Protein AF-A0A6N7W4I8-F1 (afdb_monomer)

Secondary structure (DSSP, 8-state):
-PPPHHHHHHHHHHHHHHHHHHHHHHHSS------S-EEEEEEE-TTS-EEEEETGGGT---GGG--

Organism: NCBI:txid2652274

Structure (mmCIF, N/CA/C/O backbone):
data_AF-A0A6N7W4I8-F1
#
_entry.id   AF-A0A6N7W4I8-F1
#
loop_
_atom_site.group_PDB
_atom_site.id
_atom_site.type_symbol
_atom_site.label_atom_id
_atom_site.label_alt_id
_atom_site.label_comp_id
_atom_site.label_asym_id
_atom_site.label_entity_id
_atom_site.label_seq_id
_atom_site.pdbx_PDB_ins_code
_atom_site.Cartn_x
_atom_site.Cartn_y
_atom_site.Cartn_z
_atom_site.occupancy
_atom_site.B_iso_or_equiv
_atom_site.auth_seq_id
_atom_site.auth_comp_id
_atom_site.auth_asym_id
_atom_site.auth_atom_id
_atom_site.pdbx_PDB_model_num
ATOM 1 N N . MET A 1 1 ? 35.635 1.203 -22.834 1.00 58.03 1 MET A N 1
ATOM 2 C CA . MET A 1 1 ? 34.816 1.005 -24.052 1.00 58.03 1 MET A CA 1
ATOM 3 C C . MET A 1 1 ? 33.545 1.837 -23.931 1.00 58.03 1 MET A C 1
ATOM 5 O O . MET A 1 1 ? 32.862 1.721 -22.920 1.00 58.03 1 MET A O 1
ATOM 9 N N . LYS A 1 2 ? 33.259 2.734 -24.885 1.00 74.38 2 LYS A N 1
ATOM 10 C CA . LYS A 1 2 ? 32.001 3.501 -24.888 1.00 74.38 2 LYS A CA 1
ATOM 11 C C . LYS A 1 2 ? 30.878 2.563 -25.340 1.00 74.38 2 LYS A C 1
ATOM 13 O O . LYS A 1 2 ? 31.006 1.944 -26.390 1.00 74.38 2 LYS A O 1
ATOM 18 N N . LYS A 1 3 ? 29.808 2.445 -24.549 1.00 71.31 3 LYS A N 1
ATOM 19 C CA . LYS A 1 3 ? 28.627 1.656 -24.930 1.00 71.31 3 LYS A CA 1
ATOM 20 C C . LYS A 1 3 ? 27.983 2.250 -26.177 1.00 71.31 3 LYS A C 1
ATOM 22 O O . LYS A 1 3 ? 27.851 3.475 -26.268 1.00 71.31 3 LYS A O 1
ATOM 27 N N . THR A 1 4 ? 27.575 1.388 -27.103 1.00 87.00 4 THR A N 1
ATOM 28 C CA . THR A 1 4 ? 26.888 1.808 -28.329 1.00 87.00 4 THR A CA 1
ATOM 29 C C . THR A 1 4 ? 25.511 2.400 -27.999 1.00 87.00 4 THR A C 1
ATOM 31 O O . THR A 1 4 ? 24.914 2.092 -26.963 1.00 87.00 4 THR A O 1
ATOM 34 N N . GLU A 1 5 ? 24.982 3.263 -28.869 1.00 86.25 5 GLU A N 1
ATOM 35 C CA . GLU A 1 5 ? 23.639 3.845 -28.694 1.00 86.25 5 GLU A CA 1
ATOM 36 C C . GLU A 1 5 ? 22.547 2.761 -28.615 1.00 86.25 5 GLU A C 1
ATOM 38 O O . GLU A 1 5 ? 21.608 2.872 -27.822 1.00 86.25 5 GLU A O 1
ATOM 43 N N . ALA A 1 6 ? 22.723 1.657 -29.349 1.00 86.12 6 ALA A N 1
ATOM 44 C CA . ALA A 1 6 ? 21.848 0.490 -29.285 1.00 86.12 6 ALA A CA 1
ATOM 45 C C . ALA A 1 6 ? 21.839 -0.158 -27.889 1.00 86.12 6 ALA A C 1
ATOM 47 O O . ALA A 1 6 ? 20.774 -0.485 -27.361 1.00 86.12 6 ALA A O 1
ATOM 48 N N . GLU A 1 7 ? 23.003 -0.279 -27.246 1.00 87.06 7 GLU A N 1
ATOM 49 C CA . GLU A 1 7 ? 23.124 -0.817 -25.887 1.00 87.06 7 GLU A CA 1
ATOM 50 C C . GLU A 1 7 ? 22.425 0.079 -24.856 1.00 87.06 7 GLU A C 1
ATOM 52 O O . GLU A 1 7 ? 21.688 -0.402 -23.993 1.00 87.06 7 GLU A O 1
ATOM 57 N N . LYS A 1 8 ? 22.596 1.403 -24.964 1.00 89.12 8 LYS A N 1
ATOM 58 C CA . LYS A 1 8 ? 21.921 2.367 -24.079 1.00 89.12 8 LYS A CA 1
ATOM 59 C C . LYS A 1 8 ? 20.404 2.307 -24.240 1.00 89.12 8 LYS A C 1
ATOM 61 O O . LYS A 1 8 ? 19.672 2.364 -23.247 1.00 89.12 8 LYS A O 1
ATOM 66 N N . LEU A 1 9 ? 19.924 2.171 -25.476 1.00 92.12 9 LEU A N 1
ATOM 67 C CA . LEU A 1 9 ? 18.502 2.026 -25.768 1.00 92.12 9 LEU A CA 1
ATOM 68 C C . LEU A 1 9 ? 17.941 0.715 -25.200 1.00 92.12 9 LEU A C 1
ATOM 70 O O . LEU A 1 9 ? 16.861 0.723 -24.602 1.00 92.12 9 LEU A O 1
ATOM 74 N N . ALA A 1 10 ? 18.679 -0.391 -25.322 1.00 92.62 10 ALA A N 1
ATOM 75 C CA . ALA A 1 10 ? 18.304 -1.679 -24.744 1.00 92.62 10 ALA A CA 1
ATOM 76 C C . ALA A 1 10 ? 18.205 -1.609 -23.209 1.00 92.62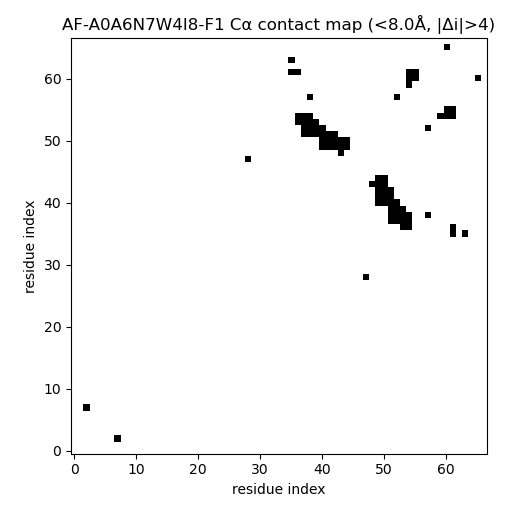 10 ALA A C 1
ATOM 78 O O . ALA A 1 10 ? 17.205 -2.047 -22.636 1.00 92.62 10 ALA A O 1
ATOM 79 N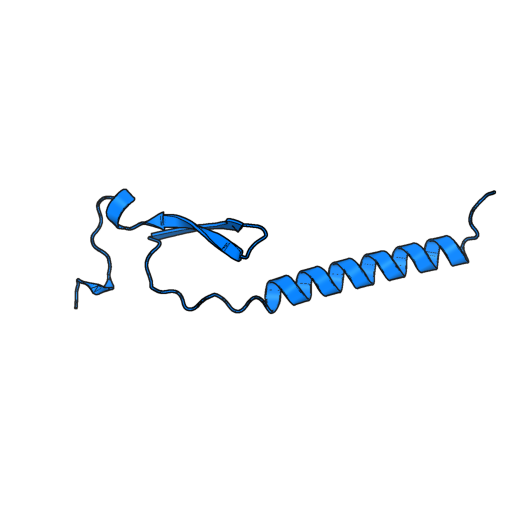 N . ILE A 1 11 ? 19.174 -0.965 -22.548 1.00 93.56 11 ILE A N 1
ATOM 80 C CA . ILE A 1 11 ? 19.166 -0.750 -21.092 1.00 93.56 11 ILE A CA 1
ATOM 81 C C . ILE A 1 11 ? 17.947 0.081 -20.666 1.00 93.56 11 ILE A C 1
ATOM 83 O O . ILE A 1 11 ? 17.230 -0.309 -19.742 1.00 93.56 11 ILE A O 1
ATOM 87 N N . LYS A 1 12 ? 17.653 1.191 -21.360 1.00 94.56 12 LYS A N 1
ATOM 88 C CA . LYS A 1 12 ? 16.470 2.024 -21.065 1.00 94.56 12 LYS A CA 1
ATOM 89 C C . LYS A 1 12 ? 15.162 1.244 -21.220 1.00 94.56 12 LYS A C 1
ATOM 91 O O . LYS A 1 12 ? 14.274 1.359 -20.373 1.00 94.56 12 LYS A O 1
ATOM 96 N N . ARG A 1 13 ? 15.035 0.428 -22.273 1.00 95.25 13 ARG A N 1
ATOM 97 C CA . ARG A 1 13 ? 13.855 -0.426 -22.494 1.00 95.25 13 ARG A CA 1
ATOM 98 C C . ARG A 1 13 ? 13.698 -1.473 -21.391 1.00 95.25 13 ARG A C 1
ATOM 100 O O . ARG A 1 13 ? 12.596 -1.625 -20.864 1.00 95.25 13 ARG A O 1
ATOM 107 N N . ALA A 1 14 ? 14.785 -2.134 -20.993 1.00 94.44 14 ALA A N 1
ATOM 108 C CA . ALA A 1 14 ? 14.775 -3.101 -19.899 1.00 94.44 14 ALA A CA 1
ATOM 109 C C . ALA A 1 14 ? 14.370 -2.453 -18.563 1.00 94.44 14 ALA A C 1
ATOM 111 O O . ALA A 1 14 ? 13.514 -2.987 -17.857 1.00 94.44 14 ALA A O 1
ATOM 112 N N . ALA A 1 15 ? 14.907 -1.270 -18.248 1.00 95.44 15 ALA A N 1
ATOM 113 C CA . ALA A 1 15 ? 14.541 -0.515 -17.051 1.00 95.44 15 ALA A CA 1
ATOM 114 C C . ALA A 1 15 ? 13.052 -0.127 -17.045 1.00 95.44 15 ALA A C 1
ATOM 116 O O . ALA A 1 15 ? 12.362 -0.323 -16.043 1.00 95.44 15 ALA A O 1
ATOM 117 N N . ARG A 1 16 ? 12.521 0.347 -18.181 1.00 95.62 16 ARG A N 1
ATOM 118 C CA . ARG A 1 16 ? 11.092 0.671 -18.322 1.00 95.62 16 ARG A CA 1
ATOM 119 C C . ARG A 1 16 ? 10.206 -0.563 -18.139 1.00 95.62 16 ARG A C 1
ATOM 121 O O . ARG A 1 16 ? 9.189 -0.471 -17.456 1.00 95.62 16 ARG A O 1
ATOM 128 N N . LYS A 1 17 ? 10.602 -1.714 -18.698 1.00 95.12 17 LYS A N 1
ATOM 129 C CA . LYS A 1 17 ? 9.872 -2.983 -18.540 1.00 95.12 17 LYS A CA 1
ATOM 130 C C . LYS A 1 17 ? 9.847 -3.433 -17.076 1.00 95.12 17 LYS A C 1
ATOM 132 O O . LYS A 1 17 ? 8.779 -3.762 -16.576 1.00 95.12 17 LYS A O 1
ATOM 137 N N . ARG A 1 18 ? 10.984 -3.361 -16.372 1.00 92.88 18 ARG A N 1
ATOM 138 C CA . ARG A 1 18 ? 11.071 -3.667 -14.931 1.00 92.88 18 ARG A CA 1
ATOM 139 C C . ARG A 1 18 ? 10.200 -2.736 -14.089 1.00 92.88 18 ARG A C 1
ATOM 141 O O . ARG A 1 18 ? 9.470 -3.212 -13.230 1.00 92.88 18 ARG A O 1
ATOM 148 N N . LYS A 1 19 ? 10.220 -1.425 -14.363 1.00 91.94 19 LYS A N 1
ATOM 149 C CA . LYS A 1 19 ? 9.368 -0.455 -13.657 1.00 91.94 19 LYS A CA 1
ATOM 150 C C . LYS A 1 19 ? 7.882 -0.766 -13.854 1.00 91.94 19 LYS A C 1
ATOM 152 O O . LYS A 1 19 ? 7.140 -0.767 -12.880 1.00 91.94 19 LYS A O 1
ATOM 157 N N . LYS A 1 20 ? 7.465 -1.066 -15.091 1.00 91.69 20 LYS A N 1
ATOM 158 C CA . LYS A 1 20 ? 6.074 -1.430 -15.401 1.00 91.69 20 LYS A CA 1
ATOM 159 C C . LYS A 1 20 ? 5.657 -2.730 -14.708 1.00 91.69 20 LYS A C 1
ATOM 161 O O . LYS A 1 20 ? 4.570 -2.778 -14.157 1.00 91.69 20 LYS A O 1
ATOM 166 N N . ALA A 1 21 ? 6.526 -3.742 -14.691 1.00 87.81 21 ALA A N 1
ATOM 167 C CA . ALA A 1 21 ? 6.268 -4.990 -13.973 1.00 87.81 21 ALA A CA 1
ATOM 168 C C . ALA A 1 21 ? 6.131 -4.768 -12.458 1.00 87.81 21 ALA A C 1
ATO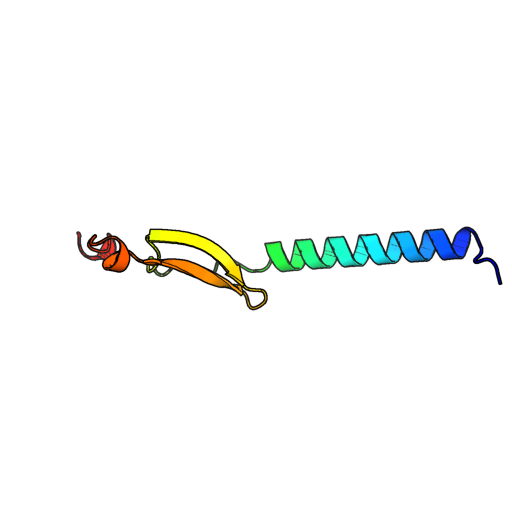M 170 O O . ALA A 1 21 ? 5.245 -5.346 -11.846 1.00 87.81 21 ALA A O 1
ATOM 171 N N . ARG A 1 22 ? 6.954 -3.889 -11.863 1.00 85.00 22 ARG A N 1
ATOM 172 C CA . ARG A 1 22 ? 6.842 -3.539 -10.438 1.00 85.00 22 ARG A CA 1
ATOM 173 C C . ARG A 1 22 ? 5.520 -2.845 -10.119 1.00 85.00 22 ARG A C 1
ATOM 175 O O . ARG A 1 22 ? 4.895 -3.205 -9.138 1.00 85.00 22 ARG A O 1
ATOM 182 N N . LEU A 1 23 ? 5.116 -1.873 -10.940 1.00 83.81 23 LEU A N 1
ATOM 183 C CA . LEU A 1 23 ? 3.829 -1.178 -10.794 1.00 83.81 23 LEU A CA 1
ATOM 184 C C . LEU A 1 23 ? 2.656 -2.152 -10.923 1.00 83.81 23 LEU A C 1
ATOM 186 O O . LEU A 1 23 ? 1.798 -2.166 -10.057 1.00 83.81 23 LEU A O 1
ATOM 190 N N . ALA A 1 24 ? 2.678 -3.017 -11.940 1.00 82.12 24 ALA A N 1
ATOM 191 C CA . ALA A 1 24 ? 1.645 -4.030 -12.130 1.00 82.12 24 ALA A CA 1
ATOM 192 C C . ALA A 1 24 ? 1.579 -5.024 -10.960 1.00 82.12 24 ALA A C 1
ATOM 194 O O . ALA A 1 24 ? 0.490 -5.365 -10.533 1.00 82.12 24 ALA A O 1
ATOM 195 N N . ALA A 1 25 ? 2.720 -5.448 -10.405 1.00 77.00 25 ALA A N 1
ATOM 196 C CA . ALA A 1 25 ? 2.746 -6.292 -9.210 1.00 77.00 25 ALA A CA 1
ATOM 197 C C . ALA A 1 25 ? 2.212 -5.563 -7.964 1.00 77.00 25 ALA A C 1
ATOM 199 O O . ALA A 1 25 ? 1.587 -6.193 -7.122 1.00 77.00 25 ALA A O 1
ATOM 200 N N . GLN A 1 26 ? 2.428 -4.247 -7.866 1.00 71.38 26 GLN A N 1
ATOM 201 C CA . GLN A 1 26 ? 1.863 -3.401 -6.811 1.00 71.38 26 GLN A CA 1
ATOM 202 C C . GLN A 1 26 ? 0.341 -3.249 -6.950 1.00 71.38 26 GLN A C 1
ATOM 204 O O . GLN A 1 26 ? -0.360 -3.276 -5.951 1.00 71.38 26 GLN A O 1
ATOM 209 N N . GLU A 1 27 ? -0.165 -3.123 -8.180 1.00 68.19 27 GLU A N 1
ATOM 210 C CA . GLU A 1 27 ? -1.603 -3.074 -8.495 1.00 68.19 27 GLU A CA 1
ATOM 211 C C . GLU A 1 27 ? -2.289 -4.440 -8.328 1.00 68.19 27 GLU A C 1
ATOM 213 O O . GLU A 1 27 ? -3.431 -4.511 -7.891 1.00 68.19 27 GLU A O 1
ATOM 218 N N . GLN A 1 28 ? -1.598 -5.533 -8.672 1.00 62.91 28 GLN A N 1
ATOM 219 C CA . GLN A 1 28 ? -2.082 -6.910 -8.504 1.00 62.91 28 GLN A CA 1
ATOM 220 C C . GLN A 1 28 ? -1.973 -7.419 -7.071 1.00 62.91 28 GLN A C 1
ATOM 222 O O . GLN A 1 28 ? -2.513 -8.488 -6.769 1.00 62.91 28 GLN A O 1
ATOM 227 N N . GLN A 1 29 ? -1.290 -6.679 -6.195 1.00 62.31 29 GLN A N 1
ATOM 228 C CA . GLN A 1 29 ? -1.423 -6.855 -4.763 1.00 62.31 29 GLN A CA 1
ATOM 229 C C . GLN A 1 29 ? -2.859 -6.451 -4.427 1.00 62.31 29 GLN A C 1
ATOM 231 O O . GLN A 1 29 ? -3.156 -5.294 -4.141 1.00 62.31 29 GLN A O 1
ATOM 236 N N . SER A 1 30 ? -3.760 -7.419 -4.601 1.00 58.31 30 SER A N 1
ATOM 237 C CA . SER A 1 30 ? -5.169 -7.314 -4.256 1.00 58.31 30 SER A CA 1
ATOM 238 C C . SER A 1 30 ? -5.207 -6.696 -2.873 1.00 58.31 30 SER A C 1
ATOM 240 O O . SER A 1 30 ? -4.456 -7.159 -2.009 1.00 58.31 30 SER A O 1
ATOM 242 N N . LEU A 1 31 ? -5.979 -5.617 -2.703 1.00 61.72 31 LEU A N 1
ATOM 243 C CA . LEU A 1 31 ? -6.191 -5.031 -1.385 1.00 61.72 31 LEU A CA 1
ATOM 244 C C . LEU A 1 31 ? -6.492 -6.215 -0.464 1.00 61.72 31 LEU A C 1
ATOM 246 O O . LEU A 1 31 ? -7.450 -6.937 -0.760 1.00 61.72 31 LEU A O 1
ATOM 250 N N . PRO A 1 32 ? -5.625 -6.515 0.525 1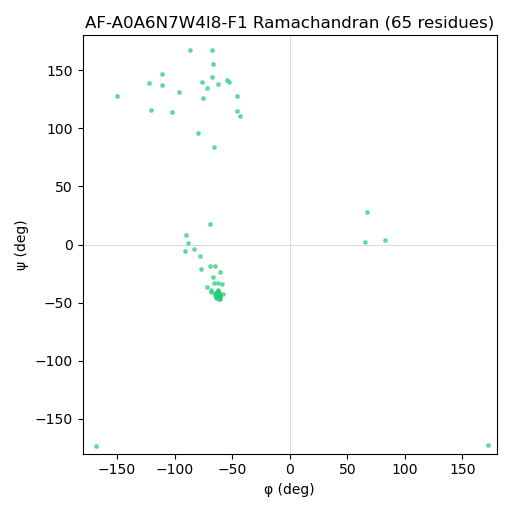.00 61.28 32 PRO A N 1
ATOM 251 C CA . PRO A 1 32 ? -5.884 -7.635 1.410 1.00 61.28 32 PRO A CA 1
ATOM 252 C C . PRO A 1 32 ? -7.284 -7.420 1.960 1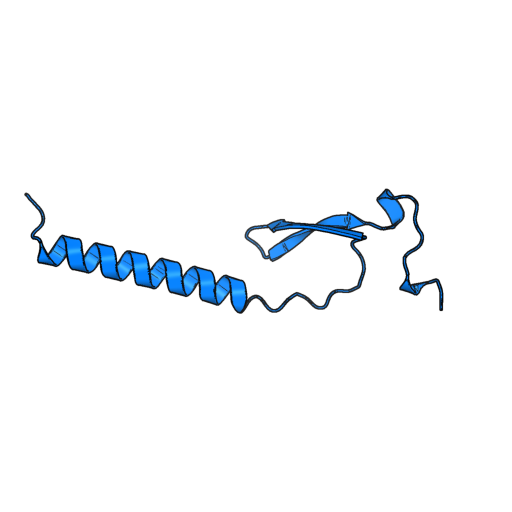.00 61.28 32 PRO A C 1
ATOM 254 O O . PRO A 1 32 ? -7.657 -6.266 2.186 1.00 61.28 32 PRO A O 1
ATOM 257 N N . GLU A 1 33 ? -8.061 -8.496 2.070 1.00 61.94 33 GLU A N 1
ATOM 258 C CA . GLU A 1 33 ? -9.403 -8.449 2.642 1.00 61.94 33 GLU A CA 1
ATOM 259 C C . GLU A 1 33 ? -9.337 -7.574 3.897 1.00 61.94 33 GLU A C 1
ATOM 261 O O . GLU A 1 33 ? -8.565 -7.851 4.816 1.00 61.94 33 GLU A O 1
ATOM 266 N N . GLN A 1 34 ? -9.966 -6.397 3.817 1.00 66.19 34 GLN A N 1
ATOM 267 C CA . GLN A 1 34 ? -9.807 -5.366 4.831 1.00 66.19 34 GLN A CA 1
ATOM 268 C C . GLN A 1 34 ? -10.712 -5.791 5.983 1.00 66.19 34 GLN A C 1
ATOM 270 O O . GLN A 1 34 ? -11.905 -5.514 5.956 1.00 66.19 34 GLN A O 1
ATOM 275 N N . ASP A 1 35 ? -10.144 -6.465 6.977 1.00 76.06 35 ASP A N 1
ATOM 276 C CA . ASP A 1 35 ? -10.797 -6.900 8.222 1.00 76.06 35 ASP A CA 1
ATOM 277 C C . ASP A 1 35 ? -11.161 -5.738 9.165 1.00 76.06 35 ASP A C 1
ATOM 279 O O . ASP A 1 35 ? -11.330 -5.922 10.362 1.00 76.06 35 ASP A O 1
ATOM 283 N N . GLY A 1 36 ? -11.192 -4.509 8.646 1.00 80.12 36 GLY A N 1
ATOM 284 C CA . GLY A 1 36 ? -11.567 -3.312 9.385 1.00 80.12 36 GLY A CA 1
ATOM 285 C C . GLY A 1 36 ? -10.640 -2.896 10.532 1.00 80.12 36 GLY A C 1
ATOM 286 O O . GLY A 1 36 ? -10.895 -1.883 11.184 1.00 80.12 36 GLY A O 1
ATOM 287 N N . ARG A 1 37 ? -9.532 -3.611 10.771 1.00 84.81 37 ARG A N 1
ATOM 288 C CA . ARG A 1 37 ? -8.730 -3.442 11.993 1.00 84.81 37 ARG A CA 1
ATOM 289 C C . ARG A 1 37 ? -8.123 -2.047 12.158 1.00 84.81 37 ARG A C 1
ATOM 291 O O . ARG A 1 37 ? -7.940 -1.567 13.280 1.00 84.81 37 ARG A O 1
ATOM 298 N N . PHE A 1 38 ? -7.777 -1.402 11.049 1.00 87.56 38 PHE A N 1
ATOM 299 C CA . PHE A 1 38 ? -7.147 -0.086 11.044 1.00 87.56 38 PHE A CA 1
ATOM 300 C C . PHE A 1 38 ? -8.178 1.028 10.848 1.00 87.56 38 PHE A C 1
ATOM 302 O O . PHE A 1 38 ? -8.957 1.010 9.900 1.00 87.56 38 PHE A O 1
ATOM 309 N N . PHE A 1 39 ? -8.103 2.049 11.701 1.00 87.25 39 PHE A N 1
ATOM 310 C CA . PHE A 1 39 ? -8.779 3.330 11.510 1.00 87.25 39 PHE A CA 1
ATOM 311 C C . PHE A 1 39 ? -8.170 4.098 10.328 1.00 87.25 39 PHE A C 1
ATOM 313 O O . PHE A 1 39 ? -8.876 4.703 9.524 1.00 87.25 39 PHE A O 1
ATOM 320 N N . TYR A 1 40 ? -6.839 4.065 10.203 1.00 87.62 40 TYR A N 1
ATOM 321 C CA . TYR A 1 40 ? -6.115 4.756 9.137 1.00 87.62 40 TYR A CA 1
ATOM 322 C C . TYR A 1 40 ? -4.826 4.027 8.756 1.00 87.62 40 TYR A C 1
ATOM 324 O O . TYR A 1 40 ? -3.984 3.777 9.614 1.00 87.62 40 TYR A O 1
ATOM 332 N N . ILE A 1 41 ? -4.619 3.748 7.465 1.00 91.25 41 ILE A N 1
ATOM 333 C CA . ILE A 1 41 ? -3.385 3.143 6.93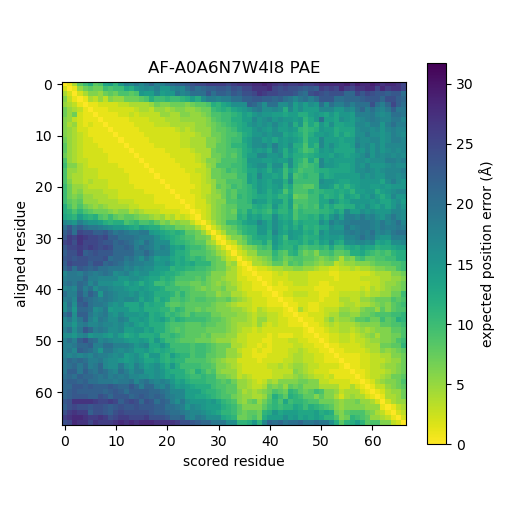8 1.00 91.25 41 ILE A CA 1
ATOM 334 C C . ILE A 1 41 ? -2.532 4.230 6.274 1.00 91.25 41 ILE A C 1
ATOM 336 O O . ILE A 1 41 ? -2.895 4.778 5.235 1.00 91.25 41 ILE A O 1
ATOM 340 N N . ALA A 1 42 ? -1.365 4.516 6.853 1.00 90.69 42 ALA A N 1
ATOM 341 C CA . ALA A 1 42 ? -0.399 5.477 6.321 1.00 90.69 42 ALA A CA 1
ATOM 342 C C . ALA A 1 42 ? 0.411 4.915 5.140 1.00 90.69 42 ALA A C 1
ATOM 344 O O . ALA A 1 42 ? 0.974 5.673 4.347 1.00 90.69 42 ALA A O 1
ATOM 345 N N . GLY A 1 43 ? 0.491 3.589 5.016 1.00 88.38 43 GLY A N 1
ATOM 346 C CA . GLY A 1 43 ? 1.123 2.933 3.880 1.00 88.38 43 GLY A CA 1
ATOM 347 C C . GLY A 1 43 ? 1.258 1.424 4.044 1.00 88.38 43 GLY A C 1
ATOM 348 O O . GLY A 1 43 ? 0.759 0.837 4.998 1.00 88.38 43 GLY A O 1
ATOM 349 N N . TYR A 1 44 ? 1.972 0.805 3.105 1.00 86.31 44 TYR A N 1
ATOM 350 C CA . TYR A 1 44 ? 2.256 -0.629 3.100 1.00 86.31 44 TYR A CA 1
ATOM 351 C C . TYR A 1 44 ? 3.762 -0.872 3.088 1.00 86.31 44 TYR A C 1
ATOM 353 O O . TYR A 1 44 ? 4.521 -0.196 2.387 1.00 86.31 44 TYR A O 1
ATOM 361 N N . THR A 1 45 ? 4.194 -1.859 3.865 1.00 87.75 45 THR A N 1
ATOM 362 C CA . THR A 1 45 ? 5.583 -2.326 3.869 1.00 87.75 45 THR A CA 1
ATOM 363 C C . THR A 1 45 ? 5.937 -3.014 2.545 1.00 87.75 45 THR A C 1
ATOM 365 O O . THR A 1 45 ? 5.065 -3.358 1.747 1.00 87.75 45 THR A O 1
ATOM 368 N N . SER A 1 46 ? 7.225 -3.271 2.293 1.00 81.00 46 SER A N 1
ATOM 369 C CA . SER A 1 46 ? 7.670 -4.008 1.096 1.00 81.00 46 SER A CA 1
ATOM 370 C C . SER A 1 46 ? 7.108 -5.432 1.002 1.00 81.00 46 SER A C 1
ATOM 372 O O . SER A 1 46 ? 7.042 -5.975 -0.098 1.00 81.00 46 SER A O 1
ATOM 374 N N . GLY A 1 47 ? 6.718 -6.021 2.137 1.00 81.38 47 GLY A N 1
ATOM 375 C CA . GLY A 1 47 ? 6.040 -7.316 2.221 1.00 81.38 47 GLY A CA 1
ATOM 376 C C . GLY A 1 47 ? 4.5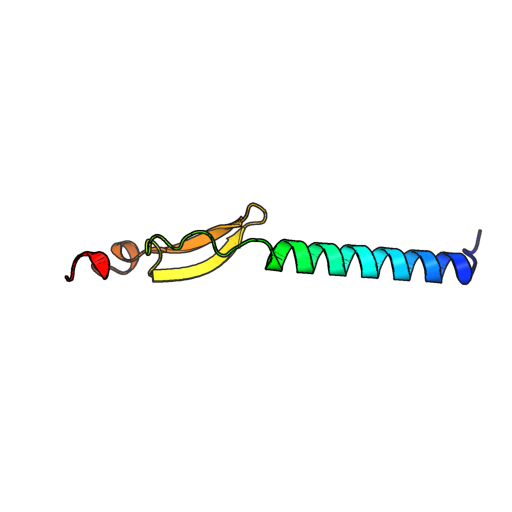16 -7.228 2.136 1.00 81.38 47 GLY A C 1
ATOM 377 O O . GLY A 1 47 ? 3.851 -8.251 2.242 1.00 81.38 47 GLY A O 1
ATOM 378 N N . GLY A 1 48 ? 3.955 -6.029 1.968 1.00 78.38 48 GLY A N 1
ATOM 379 C CA . GLY A 1 48 ? 2.519 -5.833 1.818 1.00 78.38 48 GLY A CA 1
ATOM 380 C C . GLY A 1 48 ? 1.714 -5.781 3.111 1.00 78.38 48 GLY A C 1
ATOM 381 O O . GLY A 1 48 ? 0.499 -5.648 3.038 1.00 78.38 48 GLY A O 1
ATOM 382 N N . ALA A 1 49 ? 2.360 -5.834 4.279 1.00 85.31 49 ALA A N 1
ATOM 383 C CA . ALA A 1 49 ? 1.676 -5.607 5.548 1.00 85.31 49 ALA A CA 1
ATOM 384 C C . ALA A 1 49 ? 1.306 -4.117 5.696 1.00 85.31 49 ALA A C 1
ATOM 386 O O . ALA A 1 49 ? 2.166 -3.267 5.407 1.00 85.31 49 ALA A O 1
ATOM 387 N N . PRO A 1 50 ? 0.073 -3.793 6.127 1.00 88.56 50 PRO A N 1
ATOM 388 C CA . PRO A 1 50 ? -0.353 -2.421 6.370 1.00 88.56 50 PRO A CA 1
ATOM 389 C C . PRO A 1 50 ? 0.396 -1.811 7.560 1.00 88.56 50 PRO A C 1
ATOM 391 O O . PRO A 1 50 ? 0.703 -2.484 8.542 1.00 88.56 50 PRO A O 1
ATOM 394 N N . TYR A 1 51 ? 0.690 -0.519 7.460 1.00 88.69 51 TYR A N 1
ATOM 395 C CA . TYR A 1 51 ? 1.230 0.308 8.531 1.00 88.69 51 TYR A CA 1
ATOM 396 C C . TYR A 1 51 ? 0.256 1.458 8.782 1.00 88.69 51 TYR A C 1
ATOM 398 O O . TYR A 1 51 ? 0.013 2.277 7.891 1.00 88.69 51 TYR A O 1
ATOM 406 N N . GLY A 1 52 ? -0.329 1.500 9.975 1.00 91.25 52 GLY A N 1
ATOM 407 C CA . GLY A 1 52 ? -1.449 2.376 10.286 1.00 91.25 52 GLY A CA 1
ATOM 408 C C . GLY A 1 52 ? -1.753 2.459 11.775 1.00 91.25 52 GLY A C 1
ATOM 409 O O . GLY A 1 52 ? -1.012 1.913 12.586 1.00 91.25 52 GLY A O 1
ATOM 410 N N . VAL A 1 53 ? -2.850 3.142 12.093 1.00 91.31 53 VAL A N 1
ATOM 411 C CA . VAL A 1 53 ? -3.412 3.307 13.438 1.00 91.31 53 VAL A CA 1
ATOM 412 C C . VAL A 1 53 ? -4.726 2.537 13.520 1.00 91.31 53 VAL A C 1
ATOM 414 O O . VAL A 1 53 ? -5.524 2.571 12.579 1.00 91.31 53 VAL A O 1
ATOM 417 N N . THR A 1 54 ? -4.937 1.829 14.620 1.00 92.06 54 THR A N 1
ATOM 418 C CA . THR A 1 54 ? -6.149 1.055 14.926 1.00 92.06 54 THR A CA 1
ATOM 419 C C . THR A 1 54 ? -7.226 1.907 15.607 1.00 92.06 54 THR A C 1
ATOM 421 O O . THR A 1 54 ? -6.965 3.023 16.052 1.00 92.06 54 THR A O 1
ATOM 424 N N . TRP A 1 55 ? -8.453 1.388 15.692 1.00 89.94 55 TRP A N 1
ATOM 425 C CA . TRP A 1 55 ? -9.548 2.033 16.435 1.00 89.94 55 TRP A CA 1
ATOM 426 C C . TRP A 1 55 ? -9.227 2.177 17.925 1.00 89.94 55 TRP A C 1
ATOM 428 O O . TRP A 1 55 ? -9.366 3.263 18.487 1.00 89.94 55 TRP A O 1
ATOM 438 N N . GLU A 1 56 ? -8.678 1.115 18.518 1.00 88.69 56 GLU A N 1
ATOM 439 C CA . GLU A 1 56 ? -8.271 1.049 19.926 1.00 88.69 56 GLU A CA 1
ATOM 440 C C . GLU A 1 56 ? -7.236 2.135 20.271 1.00 88.69 56 GLU A C 1
ATOM 442 O O . GLU A 1 56 ? -7.358 2.817 21.287 1.00 88.69 56 GLU A O 1
ATOM 447 N N . GLU A 1 57 ? -6.247 2.360 19.398 1.00 90.00 57 GLU A N 1
ATOM 448 C CA . GLU A 1 57 ? -5.231 3.410 19.578 1.00 90.00 57 GLU A CA 1
ATOM 449 C C . GLU A 1 57 ? -5.808 4.829 19.490 1.00 90.00 57 GLU A C 1
ATOM 451 O O . GLU A 1 57 ? -5.275 5.748 20.114 1.00 90.00 57 GLU A O 1
ATOM 456 N N . MET A 1 58 ? -6.903 5.018 18.749 1.00 89.06 58 MET A N 1
ATOM 457 C CA . MET A 1 58 ? -7.640 6.284 18.698 1.00 89.06 58 MET A CA 1
ATOM 458 C C . MET A 1 58 ? -8.639 6.443 19.853 1.00 89.06 58 MET A C 1
ATOM 460 O O . MET A 1 58 ? -9.257 7.502 19.974 1.00 89.06 58 MET A O 1
ATOM 464 N N . GLY A 1 59 ? -8.798 5.422 20.702 1.00 87.56 59 GLY A N 1
ATOM 465 C CA . GLY A 1 59 ? -9.802 5.395 21.765 1.00 87.56 59 GLY A CA 1
ATOM 466 C C . GLY A 1 59 ? -11.235 5.326 21.231 1.00 87.56 59 GLY A C 1
ATOM 467 O O . GLY A 1 59 ? -12.148 5.850 21.866 1.00 87.56 59 GLY A O 1
ATOM 468 N N . LEU A 1 60 ? -11.417 4.740 20.047 1.00 84.62 60 LEU A N 1
ATOM 469 C CA . LEU A 1 60 ? -12.707 4.557 19.392 1.00 84.62 60 LEU A CA 1
ATOM 470 C C . LEU A 1 60 ? -13.059 3.069 19.371 1.00 84.62 60 LEU A C 1
ATOM 472 O O . LEU A 1 60 ? -12.174 2.224 19.236 1.00 84.62 60 LEU A O 1
ATOM 476 N N . GLU A 1 61 ? -14.346 2.753 19.465 1.00 80.38 61 GLU A N 1
ATOM 477 C CA . GLU A 1 61 ? -14.807 1.385 19.230 1.00 80.38 61 GLU A CA 1
ATOM 478 C C . GLU A 1 61 ? -14.808 1.091 17.722 1.00 80.38 61 GLU A C 1
ATOM 480 O O . GLU A 1 61 ? -15.152 1.979 16.925 1.00 80.38 61 GLU A O 1
ATOM 485 N N . PRO A 1 62 ? -14.385 -0.116 17.301 1.00 78.00 62 PRO A N 1
ATOM 486 C CA . PRO A 1 62 ? -14.513 -0.543 15.916 1.00 78.00 62 PRO A CA 1
ATOM 487 C C . PRO A 1 62 ? -15.967 -0.434 15.449 1.00 78.00 62 PRO A C 1
ATOM 489 O O . PRO A 1 62 ? -16.899 -0.755 16.183 1.00 78.00 62 PRO A O 1
ATOM 492 N N . TRP A 1 63 ? -16.180 -0.023 14.200 1.00 70.44 63 TRP A N 1
ATOM 493 C CA . TRP A 1 63 ? -17.539 0.133 13.668 1.00 70.44 63 TRP A CA 1
ATOM 494 C C . TRP A 1 63 ? -18.311 -1.193 13.559 1.00 70.44 63 TRP A C 1
ATOM 496 O O . TRP A 1 63 ? -19.530 -1.163 13.439 1.00 70.44 63 TRP A O 1
ATOM 506 N N . GLU A 1 64 ? -17.622 -2.338 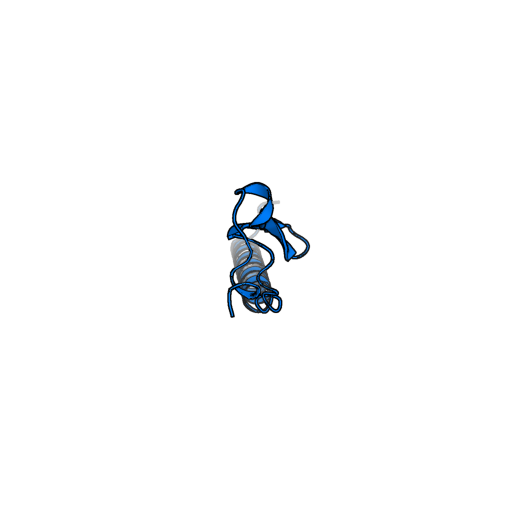13.579 1.00 67.06 64 GLU A N 1
ATOM 507 C CA . GLU A 1 64 ? -18.233 -3.675 13.557 1.00 67.06 64 GLU A CA 1
ATOM 508 C C . GLU A 1 64 ? -18.980 -4.013 14.857 1.00 67.06 64 GLU A C 1
ATOM 510 O O . GLU A 1 64 ? -19.827 -4.898 14.856 1.00 67.06 64 GLU A O 1
ATOM 515 N N . GLU A 1 65 ? -18.703 -3.309 15.958 1.00 67.19 65 GLU A N 1
ATOM 516 C CA . GLU A 1 65 ? -19.376 -3.517 17.250 1.00 67.19 65 GLU A CA 1
ATOM 517 C C . GLU A 1 65 ? -20.620 -2.626 17.430 1.00 67.19 65 GLU A C 1
ATOM 519 O O . GLU A 1 65 ? -21.349 -2.768 18.409 1.00 67.19 65 GLU A O 1
ATOM 524 N N . LEU A 1 66 ? -20.879 -1.708 16.491 1.00 65.81 66 LEU A N 1
ATOM 525 C CA . LEU A 1 66 ? -21.9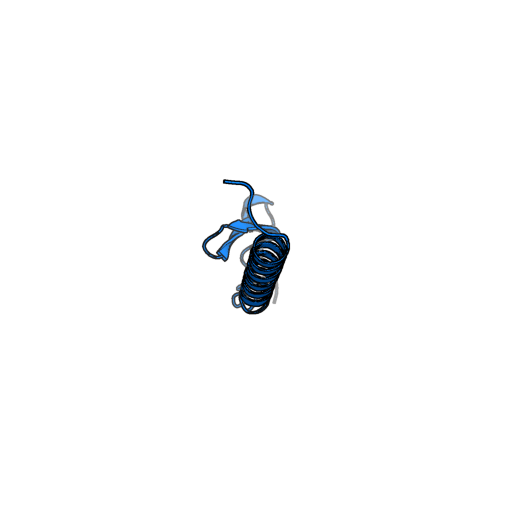92 -0.751 16.544 1.00 65.81 66 LEU A CA 1
ATOM 526 C C . LEU A 1 66 ? -23.292 -1.261 15.881 1.00 65.81 66 LEU A C 1
ATOM 528 O O . LEU A 1 66 ? -24.225 -0.470 15.713 1.00 65.81 66 LEU A O 1
ATOM 532 N N . GLU A 1 67 ? -23.355 -2.538 15.490 1.00 59.84 67 GLU A N 1
ATOM 533 C CA . GLU A 1 67 ? -24.506 -3.193 14.832 1.00 59.84 67 GLU A CA 1
ATOM 534 C C . GLU A 1 67 ? -25.391 -3.973 15.823 1.00 59.84 67 GLU A C 1
ATOM 536 O O . GLU A 1 67 ? -26.637 -3.853 15.717 1.00 59.84 67 GLU A O 1
#

Solvent-accessible surface area (backbone atoms only — not comparable to full-atom values): 4261 Å² total; per-residue (Å²): 133,85,80,51,72,66,55,53,51,50,51,53,52,52,52,51,51,52,52,51,51,51,50,49,53,59,66,67,51,62,77,66,84,76,82,69,64,54,70,43,73,83,45,63,46,97,85,65,51,78,41,63,43,35,26,69,82,72,74,40,80,56,77,85,78,75,118

Radius of gyration: 20.92 Å; Cα contacts (8 Å, |Δi|>4): 41; chains: 1; bounding box: 59×15×51 Å

Foldseek 3Di:
DDDDPVRVVVVVVVVVVVVVVVVVVVVVLPQPPCPQQAPDFPDADPVGHTDGHGCVNVVHDRPVVVD

Mean predicted aligned error: 10.53 Å

Sequence (67 aa):
MKKTEAEKLAIKRAARKRKKARLAAQEQQSLPEQDGRFFYIAGYTSGGAPYGVTWEEMGLEPWEELE

pLDDT: mean 82.07, std 11.02, range [58.03, 95.62]